Protein AF-A0A933LAW0-F1 (afdb_monomer_lite)

pLDDT: mean 73.45, std 9.86, range [34.38, 87.5]

Structure (mmCIF, N/CA/C/O backbone):
data_AF-A0A933LAW0-F1
#
_entry.id   AF-A0A933LAW0-F1
#
loop_
_atom_site.group_PDB
_atom_site.id
_atom_site.type_symbol
_atom_site.label_atom_id
_atom_site.label_alt_id
_atom_site.label_comp_id
_atom_site.label_asym_id
_atom_site.label_entity_id
_atom_site.label_seq_id
_atom_site.pdbx_PDB_ins_code
_atom_site.Cartn_x
_atom_site.Cartn_y
_atom_site.Cartn_z
_atom_site.occupancy
_atom_site.B_iso_or_equiv
_atom_site.auth_seq_id
_atom_site.auth_comp_id
_atom_site.auth_asym_id
_atom_site.auth_atom_id
_atom_site.pdbx_PDB_model_num
ATOM 1 N N . MET A 1 1 ? -28.105 14.922 -1.866 1.00 34.38 1 MET A N 1
ATOM 2 C CA . MET A 1 1 ? -27.383 13.653 -2.085 1.00 34.38 1 MET A CA 1
ATOM 3 C C . MET A 1 1 ? -25.919 13.995 -2.302 1.00 34.38 1 MET A C 1
ATOM 5 O O . MET A 1 1 ? -25.576 14.493 -3.364 1.00 34.38 1 MET A O 1
ATOM 9 N N . SER A 1 2 ? -25.083 13.862 -1.272 1.00 40.78 2 SER A N 1
ATOM 10 C CA . SER A 1 2 ? -23.632 14.013 -1.415 1.00 40.78 2 SER A CA 1
ATOM 11 C C . SER A 1 2 ? -23.125 12.835 -2.239 1.00 40.78 2 SER A C 1
ATOM 13 O O . SER A 1 2 ? -23.211 11.698 -1.789 1.00 40.78 2 SER A O 1
ATOM 15 N N . LEU A 1 3 ? -22.648 13.092 -3.454 1.00 54.50 3 LEU A N 1
ATOM 16 C CA . LEU A 1 3 ? -22.261 12.053 -4.417 1.00 54.50 3 LEU A CA 1
ATOM 17 C C . LEU A 1 3 ? -21.058 11.202 -3.956 1.00 54.50 3 LEU A C 1
ATOM 19 O O . LEU A 1 3 ? -20.760 10.191 -4.579 1.00 54.50 3 LEU A O 1
ATOM 23 N N . ILE A 1 4 ? -20.378 11.596 -2.872 1.00 63.25 4 ILE A N 1
ATOM 24 C CA . ILE A 1 4 ? -19.185 10.956 -2.305 1.00 63.25 4 ILE A CA 1
ATOM 25 C C . ILE A 1 4 ? -19.208 11.210 -0.781 1.00 63.25 4 ILE A C 1
ATOM 27 O O . ILE A 1 4 ? -18.592 12.155 -0.300 1.00 63.25 4 ILE A O 1
ATOM 31 N N . SER A 1 5 ? -19.975 10.440 -0.001 1.00 66.62 5 SER A N 1
ATOM 32 C CA . SER A 1 5 ? -19.897 10.463 1.474 1.00 66.62 5 SER A CA 1
ATOM 33 C C . SER A 1 5 ? -19.033 9.301 1.949 1.00 66.62 5 SER A C 1
ATOM 35 O O . SER A 1 5 ? -19.549 8.257 2.341 1.00 66.62 5 SER A O 1
ATOM 37 N N . TRP A 1 6 ? -17.719 9.458 1.834 1.00 72.81 6 TRP A N 1
ATOM 38 C CA . TRP A 1 6 ? -16.779 8.466 2.343 1.00 72.81 6 TRP A CA 1
ATOM 39 C C . TRP A 1 6 ? -16.727 8.574 3.861 1.00 72.81 6 TRP A C 1
ATOM 41 O O . TRP A 1 6 ? -16.523 9.669 4.393 1.00 72.81 6 TRP A O 1
ATOM 51 N N . SER A 1 7 ? -16.925 7.456 4.558 1.00 80.50 7 SER A N 1
ATOM 52 C CA . SER A 1 7 ? -16.642 7.411 5.988 1.00 80.50 7 SER A CA 1
ATOM 53 C C . SER A 1 7 ? -15.125 7.430 6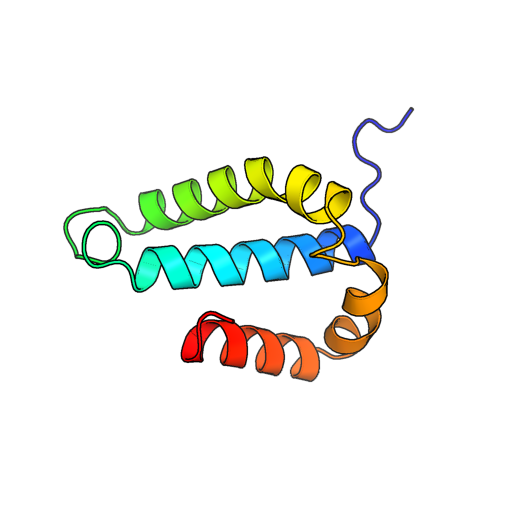.214 1.00 80.50 7 SER A C 1
ATOM 55 O O . SER A 1 7 ? -14.335 7.092 5.327 1.00 80.50 7 SER A O 1
ATOM 57 N N . GLN A 1 8 ? -14.696 7.833 7.412 1.00 77.88 8 GLN A N 1
ATOM 58 C CA . GLN A 1 8 ? -13.281 7.779 7.793 1.00 77.88 8 GLN A CA 1
ATOM 59 C C . GLN A 1 8 ? -12.726 6.350 7.675 1.00 77.88 8 GLN A C 1
ATOM 61 O O . GLN A 1 8 ? -11.578 6.157 7.280 1.00 77.88 8 GLN A O 1
ATOM 66 N N . GLU A 1 9 ? -13.565 5.360 7.972 1.00 79.56 9 GLU A N 1
ATOM 67 C CA . GLU A 1 9 ? -13.250 3.938 7.871 1.00 79.56 9 GLU A CA 1
ATOM 68 C C . GLU A 1 9 ? -13.004 3.532 6.417 1.00 79.56 9 GLU A C 1
ATOM 70 O O . GLU A 1 9 ? -11.975 2.929 6.115 1.00 79.56 9 GLU A O 1
ATOM 75 N N . ASP A 1 10 ? -13.885 3.936 5.496 1.00 79.44 10 ASP A N 1
ATOM 76 C CA . ASP A 1 10 ? -13.748 3.638 4.064 1.00 79.44 10 ASP A CA 1
ATOM 77 C C . ASP A 1 10 ? -12.470 4.246 3.481 1.00 79.44 10 ASP A C 1
ATOM 79 O O . ASP A 1 10 ? -11.778 3.616 2.682 1.00 79.44 10 ASP A O 1
ATOM 83 N N . LEU A 1 11 ? -12.128 5.463 3.909 1.00 82.25 11 LEU A N 1
ATOM 84 C CA . LEU A 1 11 ? -10.941 6.169 3.440 1.00 82.25 11 LEU A CA 1
ATOM 85 C C . LEU A 1 11 ? -9.653 5.494 3.925 1.00 82.25 11 LEU A C 1
ATOM 87 O O . LEU A 1 11 ? -8.753 5.257 3.121 1.00 82.25 11 LEU A O 1
ATOM 91 N N 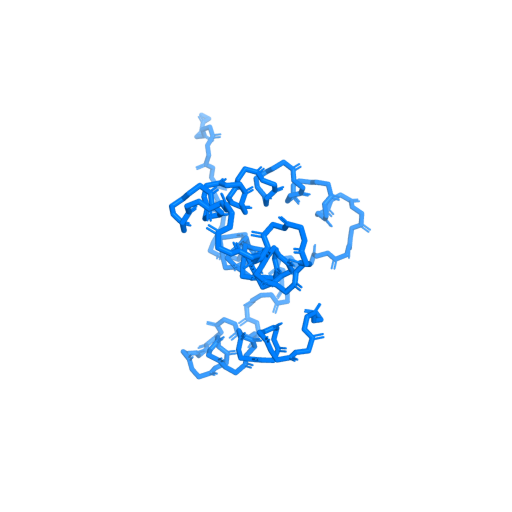. LEU A 1 12 ? -9.577 5.126 5.207 1.00 80.25 12 LEU A N 1
ATOM 92 C CA . LEU A 1 12 ? -8.441 4.371 5.747 1.00 80.25 12 LEU A CA 1
ATOM 93 C C . LEU A 1 12 ? -8.285 3.031 5.029 1.00 80.25 12 LEU A C 1
ATOM 95 O O . LEU A 1 12 ? -7.201 2.693 4.559 1.00 80.25 12 LEU A O 1
ATOM 99 N N . THR A 1 13 ? -9.391 2.316 4.865 1.00 80.19 13 THR A N 1
ATOM 100 C CA . THR A 1 13 ? -9.429 1.020 4.189 1.00 80.19 13 THR A CA 1
ATOM 101 C C . THR A 1 13 ? -8.950 1.110 2.742 1.00 80.19 13 THR A C 1
ATOM 103 O O . THR A 1 13 ? -8.175 0.273 2.282 1.00 80.19 13 THR A O 1
ATOM 106 N N . PHE A 1 14 ? -9.366 2.148 2.018 1.00 84.00 14 PHE A N 1
ATOM 107 C CA . PHE A 1 14 ? -8.899 2.400 0.661 1.00 84.00 14 PHE A CA 1
ATOM 108 C C . PHE A 1 14 ? -7.395 2.658 0.600 1.00 84.00 14 PHE A C 1
ATOM 110 O O . PHE A 1 14 ? -6.734 2.160 -0.311 1.00 84.00 14 PHE A O 1
ATOM 117 N N . PHE A 1 15 ? -6.834 3.379 1.574 1.00 81.19 15 PHE A N 1
ATOM 118 C CA . PHE A 1 15 ? -5.390 3.593 1.644 1.00 81.19 15 PHE A CA 1
ATOM 119 C C . PHE A 1 15 ? -4.606 2.298 1.881 1.00 81.19 15 PHE A C 1
ATOM 121 O O . PHE A 1 15 ? -3.583 2.116 1.226 1.00 81.19 15 PHE A O 1
ATOM 128 N N . ALA A 1 16 ? -5.084 1.375 2.720 1.00 79.56 16 ALA A N 1
ATOM 129 C CA . ALA A 1 16 ? -4.454 0.051 2.841 1.00 79.56 16 ALA A CA 1
ATOM 130 C C . ALA A 1 16 ? -4.502 -0.722 1.517 1.00 79.56 16 ALA A C 1
ATOM 132 O O . ALA A 1 16 ? -3.487 -1.210 1.027 1.00 79.56 16 ALA A O 1
ATOM 133 N N . VAL A 1 17 ? -5.660 -0.739 0.849 1.00 81.44 17 VAL A N 1
ATOM 134 C CA . VAL A 1 17 ? -5.789 -1.376 -0.471 1.00 81.44 17 VAL A CA 1
ATOM 135 C C . VAL A 1 17 ? -4.832 -0.742 -1.494 1.00 81.44 17 VAL A C 1
ATOM 137 O O . VAL A 1 17 ? -4.214 -1.447 -2.292 1.00 81.44 17 VAL A O 1
ATOM 140 N N . LEU A 1 18 ? -4.666 0.582 -1.471 1.00 84.88 18 LEU A N 1
ATOM 141 C CA . LEU A 1 18 ? -3.708 1.300 -2.314 1.00 84.88 18 LEU A CA 1
ATOM 142 C C . LEU A 1 18 ? -2.259 0.887 -2.041 1.00 84.88 18 LEU A C 1
ATOM 144 O O . LEU A 1 18 ? -1.511 0.634 -2.987 1.00 84.88 18 LEU A O 1
ATOM 148 N N . VAL A 1 19 ? -1.865 0.804 -0.771 1.00 82.44 19 VAL A N 1
ATOM 149 C CA . VAL A 1 19 ? -0.522 0.376 -0.368 1.00 82.44 19 VAL A CA 1
ATOM 150 C C . VAL A 1 19 ? -0.261 -1.054 -0.830 1.00 82.44 19 VAL A C 1
ATOM 152 O O . VAL A 1 19 ? 0.733 -1.283 -1.521 1.00 82.44 19 VAL A O 1
ATOM 155 N N . ARG A 1 20 ? -1.181 -1.988 -0.566 1.00 77.56 20 ARG A N 1
ATOM 156 C CA . ARG A 1 20 ? -1.061 -3.385 -1.003 1.00 77.56 20 ARG A CA 1
ATOM 157 C C . ARG A 1 20 ? -0.829 -3.501 -2.512 1.00 77.56 20 ARG A C 1
ATOM 159 O O . ARG A 1 20 ? 0.110 -4.167 -2.949 1.00 77.56 20 ARG A O 1
ATOM 166 N N . PHE A 1 21 ? -1.640 -2.830 -3.332 1.00 79.56 21 PHE A N 1
ATOM 167 C CA . PHE A 1 21 ? -1.470 -2.888 -4.789 1.00 79.56 21 PHE A CA 1
ATOM 168 C C . PHE A 1 21 ? -0.210 -2.164 -5.276 1.00 79.56 21 PHE A C 1
ATOM 170 O O . PHE A 1 21 ? 0.423 -2.628 -6.225 1.00 79.56 21 PHE A O 1
ATOM 177 N N . SER A 1 22 ? 0.203 -1.081 -4.614 1.00 80.12 22 SER A N 1
ATOM 178 C CA . SER A 1 22 ? 1.465 -0.391 -4.908 1.00 80.12 22 SER A CA 1
ATOM 179 C C . SER A 1 22 ? 2.676 -1.306 -4.693 1.00 80.12 22 SER A C 1
ATOM 181 O O . SER A 1 22 ? 3.554 -1.393 -5.554 1.00 80.12 22 SER A O 1
ATOM 183 N N . VAL A 1 23 ? 2.691 -2.059 -3.590 1.00 78.94 23 VAL A N 1
ATOM 184 C CA . VAL A 1 23 ? 3.750 -3.032 -3.283 1.00 78.94 23 VAL A CA 1
ATOM 185 C C . VAL A 1 23 ? 3.765 -4.153 -4.318 1.00 78.94 23 VAL A C 1
ATOM 187 O O . VAL A 1 23 ? 4.820 -4.455 -4.873 1.00 78.94 23 VAL A O 1
ATOM 190 N N . LEU A 1 24 ? 2.603 -4.720 -4.657 1.00 76.62 24 LEU A N 1
ATOM 191 C CA . LEU A 1 24 ? 2.505 -5.765 -5.682 1.00 76.62 24 LEU A CA 1
ATOM 192 C C . LEU A 1 24 ? 3.046 -5.296 -7.039 1.00 76.62 24 LEU A C 1
ATOM 194 O O . LEU A 1 24 ? 3.811 -6.013 -7.683 1.00 76.62 24 LEU A O 1
ATOM 198 N N . ILE A 1 25 ? 2.704 -4.076 -7.456 1.00 79.19 25 ILE A N 1
ATOM 199 C CA . ILE A 1 25 ? 3.204 -3.479 -8.702 1.00 79.19 25 ILE A CA 1
ATOM 200 C C . ILE A 1 25 ? 4.716 -3.241 -8.637 1.00 79.19 25 ILE A C 1
ATOM 202 O O . ILE A 1 25 ? 5.406 -3.417 -9.641 1.00 79.19 25 ILE A O 1
ATOM 206 N N . SER A 1 26 ? 5.237 -2.871 -7.466 1.00 75.44 26 SER A N 1
ATOM 207 C CA . SER A 1 26 ? 6.669 -2.665 -7.245 1.00 75.44 26 SER A CA 1
ATOM 208 C C . SER A 1 26 ? 7.473 -3.969 -7.272 1.00 75.44 26 SER A C 1
ATOM 210 O O . SER A 1 26 ? 8.621 -3.952 -7.705 1.00 75.44 26 SER A O 1
ATOM 212 N N . VAL A 1 27 ? 6.899 -5.087 -6.815 1.00 73.88 27 VAL A N 1
ATOM 213 C CA . VAL A 1 27 ? 7.567 -6.403 -6.763 1.00 73.88 27 VAL A CA 1
ATOM 214 C C . VAL A 1 27 ? 7.433 -7.179 -8.081 1.00 73.88 27 VAL A C 1
ATOM 216 O O . VAL A 1 27 ? 8.268 -8.031 -8.381 1.00 73.88 27 VAL A O 1
ATOM 219 N N . MET A 1 28 ? 6.410 -6.903 -8.900 1.00 73.88 28 MET A N 1
ATOM 220 C CA . MET A 1 28 ? 6.227 -7.606 -10.175 1.00 73.88 28 MET A CA 1
ATOM 221 C C . MET A 1 28 ? 7.422 -7.395 -11.120 1.00 73.88 28 MET A C 1
ATOM 223 O O . MET A 1 28 ? 7.765 -6.256 -11.405 1.00 73.88 28 MET A O 1
ATOM 227 N N . PRO A 1 29 ? 7.998 -8.445 -11.730 1.00 63.03 29 PRO A N 1
ATOM 228 C CA . PRO A 1 29 ? 9.185 -8.306 -12.581 1.00 63.03 29 PRO A CA 1
ATOM 229 C C . PRO A 1 29 ? 8.935 -7.514 -13.876 1.00 63.03 29 PRO A C 1
ATOM 231 O O . PRO A 1 29 ? 9.860 -6.943 -14.430 1.00 63.03 29 PRO A O 1
ATOM 234 N N . ILE A 1 30 ? 7.691 -7.448 -14.364 1.00 66.69 30 ILE A N 1
ATOM 235 C CA . ILE A 1 30 ? 7.347 -6.762 -15.626 1.00 66.69 30 ILE A CA 1
ATOM 236 C C . ILE A 1 30 ? 7.082 -5.263 -15.408 1.00 66.69 30 ILE A C 1
ATOM 238 O O . ILE A 1 30 ? 7.421 -4.439 -16.252 1.00 66.69 30 ILE A O 1
ATOM 242 N N . VAL A 1 31 ? 6.462 -4.903 -14.278 1.00 65.06 31 VAL A N 1
ATOM 243 C CA . VAL A 1 31 ? 6.034 -3.521 -13.976 1.00 65.06 31 VAL A CA 1
ATOM 244 C C . VAL A 1 31 ? 6.936 -2.862 -12.924 1.00 65.06 31 VAL A C 1
ATOM 246 O O . VAL A 1 31 ? 7.106 -1.644 -12.913 1.00 65.06 31 VAL A O 1
ATOM 249 N N . GLY A 1 32 ? 7.567 -3.658 -12.067 1.00 58.66 32 GLY A N 1
ATOM 250 C CA . GLY A 1 32 ? 8.502 -3.257 -11.016 1.00 58.66 32 GLY A CA 1
ATOM 251 C C . GLY A 1 32 ? 9.884 -2.859 -11.532 1.00 58.66 32 GLY A C 1
ATOM 252 O O . GLY A 1 32 ? 10.553 -2.061 -10.880 1.00 58.66 32 GLY A O 1
ATOM 253 N N . ASP A 1 33 ? 10.260 -3.271 -12.743 1.00 65.44 33 ASP A N 1
ATOM 254 C CA . ASP A 1 33 ? 11.552 -2.934 -13.354 1.00 65.44 33 ASP A CA 1
ATOM 255 C C . ASP A 1 33 ? 11.650 -1.460 -13.812 1.00 65.44 33 ASP A C 1
ATOM 257 O O . ASP A 1 33 ? 10.646 -0.740 -13.877 1.00 65.44 33 ASP A O 1
ATOM 261 N N . TYR A 1 34 ? 12.846 -0.979 -14.171 1.00 67.81 34 TYR A N 1
ATOM 262 C CA . TYR A 1 34 ? 13.069 0.412 -14.627 1.00 67.81 34 TYR A CA 1
ATOM 263 C C . TYR A 1 34 ? 12.405 0.752 -15.973 1.00 67.81 34 TYR A C 1
ATOM 265 O O . TYR A 1 34 ? 12.453 1.897 -16.422 1.00 67.81 34 TYR A O 1
ATOM 273 N N . PHE A 1 35 ? 11.770 -0.231 -16.615 1.00 74.94 35 PHE A N 1
ATOM 274 C CA . PHE A 1 35 ? 11.095 -0.071 -17.898 1.00 74.94 35 PHE A CA 1
ATOM 275 C C . PHE A 1 35 ? 9.895 0.891 -17.831 1.00 74.94 35 PHE A C 1
ATOM 277 O O . PHE A 1 35 ? 9.616 1.598 -18.797 1.00 74.94 35 PHE A O 1
ATOM 284 N N . VAL A 1 36 ? 9.197 0.957 -16.688 1.00 79.19 36 VAL A N 1
ATOM 285 C CA . VAL A 1 36 ? 8.045 1.853 -16.489 1.00 79.19 36 VAL A CA 1
ATOM 286 C C . VAL A 1 36 ? 8.430 3.019 -15.565 1.00 79.19 36 VAL A C 1
ATOM 288 O O . VAL A 1 36 ? 8.897 2.780 -14.450 1.00 79.19 36 VAL A O 1
ATOM 291 N N . PRO A 1 37 ? 8.202 4.287 -15.961 1.00 83.31 37 PRO A N 1
ATOM 292 C CA . PRO A 1 37 ? 8.429 5.449 -15.105 1.00 83.31 37 PRO A CA 1
ATOM 293 C C . PRO A 1 37 ? 7.675 5.372 -13.775 1.00 83.31 37 PRO A C 1
ATOM 295 O O . PRO A 1 37 ? 6.501 5.005 -13.729 1.00 83.31 37 PRO A O 1
ATOM 298 N N . GLN A 1 38 ? 8.326 5.796 -12.691 1.00 80.56 38 GLN A N 1
ATOM 299 C CA . GLN A 1 38 ? 7.793 5.683 -11.329 1.00 80.56 38 GLN A CA 1
ATOM 300 C C . GLN A 1 38 ? 6.414 6.342 -11.153 1.00 80.56 38 GLN A C 1
ATOM 302 O O . GLN A 1 38 ? 5.539 5.753 -10.523 1.00 80.56 38 GLN A O 1
ATOM 307 N N . LEU A 1 39 ? 6.178 7.512 -11.763 1.00 84.12 39 LEU A N 1
ATOM 308 C CA . LEU A 1 39 ? 4.862 8.166 -11.725 1.00 84.12 39 LEU A CA 1
ATOM 309 C C . LEU A 1 39 ? 3.757 7.279 -12.315 1.00 84.12 39 LEU A C 1
ATOM 311 O O . LEU A 1 39 ? 2.671 7.192 -11.751 1.00 84.12 39 LEU A O 1
ATOM 315 N N . ILE A 1 40 ? 4.033 6.602 -13.431 1.00 84.31 40 ILE A N 1
ATOM 316 C CA . ILE A 1 40 ? 3.048 5.762 -14.121 1.00 84.31 40 ILE A CA 1
ATOM 317 C C . ILE A 1 40 ? 2.674 4.559 -13.250 1.00 84.31 40 ILE A C 1
ATOM 319 O O . ILE A 1 40 ? 1.502 4.200 -13.193 1.00 84.31 40 ILE A O 1
ATOM 323 N N . LYS A 1 41 ? 3.631 3.990 -12.505 1.00 80.44 41 LYS A N 1
ATOM 324 C CA . LYS A 1 41 ? 3.360 2.893 -11.559 1.00 80.44 41 LYS A CA 1
ATOM 325 C C . LYS A 1 41 ? 2.398 3.317 -10.451 1.00 80.44 41 LYS A C 1
ATOM 327 O O . LYS A 1 41 ? 1.477 2.575 -10.128 1.00 80.44 41 LYS A O 1
ATOM 332 N N . ILE A 1 42 ? 2.581 4.523 -9.912 1.00 83.00 42 ILE A N 1
ATOM 333 C CA . ILE A 1 42 ? 1.720 5.074 -8.856 1.00 83.00 42 ILE A CA 1
ATOM 334 C C . ILE A 1 42 ? 0.303 5.312 -9.390 1.00 83.00 42 ILE A C 1
ATOM 336 O O . ILE A 1 42 ? -0.670 4.927 -8.745 1.00 83.00 42 ILE A O 1
ATOM 340 N N . PHE A 1 43 ? 0.169 5.896 -10.585 1.00 86.12 43 PHE A N 1
ATOM 341 C CA . PHE A 1 43 ? -1.143 6.092 -11.208 1.00 86.12 43 PHE A CA 1
ATOM 342 C C . PHE A 1 43 ? -1.831 4.768 -11.544 1.00 86.12 43 PHE A C 1
ATOM 344 O O . PHE A 1 43 ? -3.034 4.639 -11.333 1.00 86.12 43 PHE A O 1
ATOM 351 N N . LEU A 1 44 ? -1.081 3.773 -12.017 1.00 84.50 44 LEU A N 1
ATOM 352 C CA . LEU A 1 44 ? -1.610 2.438 -12.273 1.00 84.50 44 LEU A CA 1
ATOM 353 C C . LEU A 1 44 ? -2.119 1.787 -10.980 1.00 84.50 44 LEU A C 1
ATOM 355 O O . LEU A 1 44 ? -3.234 1.270 -10.969 1.00 84.50 44 LEU A O 1
ATOM 359 N N . ALA A 1 45 ? -1.348 1.870 -9.891 1.00 84.50 45 ALA A N 1
ATOM 360 C CA . ALA A 1 45 ? -1.765 1.395 -8.573 1.00 84.50 45 ALA A CA 1
ATOM 361 C C . ALA A 1 45 ? -3.063 2.074 -8.126 1.00 84.50 45 ALA A C 1
ATOM 363 O O . ALA A 1 45 ? -4.007 1.397 -7.733 1.00 84.50 45 ALA A O 1
ATOM 364 N N . LEU A 1 46 ? -3.150 3.398 -8.272 1.00 86.12 46 LEU A N 1
ATOM 365 C CA . LEU A 1 46 ? -4.339 4.164 -7.911 1.00 86.12 46 LEU A CA 1
ATOM 366 C C . LEU A 1 46 ? -5.575 3.745 -8.716 1.00 86.12 46 LEU A C 1
ATOM 368 O O . LEU A 1 46 ? -6.637 3.532 -8.136 1.00 86.12 46 LEU A O 1
ATOM 372 N N . VAL A 1 47 ? -5.444 3.602 -10.037 1.00 87.50 47 VAL A N 1
ATOM 373 C CA . VAL A 1 47 ? -6.551 3.198 -10.919 1.00 87.50 47 VAL A CA 1
ATOM 374 C C . VAL A 1 47 ? -7.023 1.783 -10.591 1.00 87.50 47 VAL A C 1
ATOM 376 O O . VAL A 1 47 ? -8.226 1.544 -10.493 1.00 87.50 47 VAL A O 1
ATOM 379 N N . ILE A 1 48 ? -6.088 0.855 -10.378 1.00 85.31 48 ILE A N 1
ATOM 380 C CA . ILE A 1 48 ? -6.397 -0.527 -10.000 1.00 85.31 48 ILE A CA 1
ATOM 381 C C . ILE A 1 48 ? -7.112 -0.557 -8.649 1.00 85.31 48 ILE A C 1
ATOM 383 O O . ILE A 1 48 ? -8.163 -1.186 -8.534 1.00 85.31 48 ILE A O 1
ATOM 387 N N . SER A 1 49 ? -6.610 0.171 -7.652 1.00 84.88 49 SER A N 1
ATOM 388 C CA . SER A 1 49 ? -7.239 0.253 -6.335 1.00 84.88 49 SER A CA 1
ATOM 389 C C . SER A 1 49 ? -8.627 0.884 -6.397 1.00 84.88 49 SER A C 1
ATOM 391 O O . SER A 1 49 ? -9.541 0.362 -5.773 1.00 84.88 49 SER A O 1
ATOM 393 N N . MET A 1 50 ? -8.839 1.939 -7.190 1.00 83.94 50 MET A N 1
ATOM 394 C CA . MET A 1 50 ? -10.171 2.534 -7.381 1.00 83.94 50 MET A CA 1
ATOM 395 C C . MET A 1 50 ? -11.159 1.575 -8.052 1.00 83.94 50 MET A C 1
ATOM 397 O O . MET A 1 50 ? -12.322 1.528 -7.657 1.00 83.94 50 MET A O 1
ATOM 401 N N . ALA A 1 51 ? -10.711 0.802 -9.042 1.00 85.31 51 ALA A N 1
ATOM 402 C CA . ALA A 1 51 ? -11.559 -0.169 -9.728 1.00 85.31 51 ALA A CA 1
ATOM 403 C C . ALA A 1 51 ? -11.893 -1.381 -8.841 1.00 85.31 51 ALA A C 1
ATOM 405 O O . ALA A 1 51 ? -13.012 -1.893 -8.872 1.00 85.31 51 ALA A O 1
ATOM 406 N N . LEU A 1 52 ? -10.928 -1.841 -8.045 1.00 81.44 52 LEU A N 1
ATOM 407 C CA . LEU A 1 52 ? -11.059 -3.046 -7.233 1.00 81.44 52 LEU A CA 1
ATOM 408 C C . LEU A 1 52 ? -11.733 -2.789 -5.883 1.00 81.44 52 LEU A C 1
ATOM 410 O O . LEU A 1 52 ? -12.478 -3.647 -5.420 1.00 81.44 52 LEU A O 1
ATOM 414 N N . PHE A 1 53 ? -11.549 -1.621 -5.271 1.00 80.81 53 PHE A N 1
ATOM 415 C CA . PHE A 1 53 ? -12.116 -1.285 -3.961 1.00 80.81 53 PHE A CA 1
ATOM 416 C C . PHE A 1 53 ? -13.613 -1.629 -3.786 1.00 80.81 53 PHE A C 1
ATOM 418 O O . PHE A 1 53 ? -13.929 -2.360 -2.845 1.00 80.81 53 PHE A O 1
ATOM 425 N N . PRO A 1 54 ? -14.544 -1.227 -4.680 1.00 79.81 54 PRO A N 1
ATOM 426 C CA . PRO A 1 54 ? -15.956 -1.602 -4.534 1.00 79.81 54 PRO A CA 1
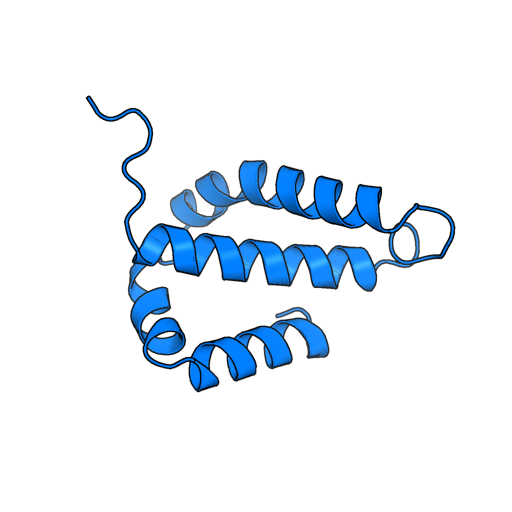ATOM 427 C C . PRO A 1 54 ? -16.189 -3.118 -4.649 1.00 79.81 54 PRO A C 1
ATOM 429 O O . PRO A 1 54 ? -17.064 -3.665 -3.977 1.00 79.81 54 PRO A O 1
ATOM 432 N N . SER A 1 55 ? -15.381 -3.814 -5.455 1.00 79.31 55 SER A N 1
ATOM 433 C CA . SER A 1 55 ? -15.438 -5.273 -5.590 1.00 79.31 55 SER A CA 1
ATOM 434 C C . SER A 1 55 ? -14.966 -5.978 -4.312 1.00 79.31 55 SER A C 1
ATOM 436 O O . SER A 1 55 ? -15.639 -6.891 -3.827 1.00 79.31 55 SER A O 1
ATOM 438 N N . LEU A 1 56 ? -13.873 -5.510 -3.696 1.00 76.62 56 LEU A N 1
ATOM 439 C CA . LEU A 1 56 ? -13.349 -6.069 -2.441 1.00 76.62 56 LEU A CA 1
ATOM 440 C C . LEU A 1 56 ? -14.294 -5.863 -1.248 1.00 76.62 56 LEU A C 1
ATOM 442 O O . LEU A 1 56 ? -14.376 -6.735 -0.382 1.00 76.62 56 LEU A O 1
ATOM 446 N N . ILE A 1 57 ? -15.044 -4.758 -1.225 1.00 79.06 57 ILE A N 1
ATOM 447 C CA . ILE A 1 57 ? -16.096 -4.538 -0.223 1.00 79.06 57 ILE A CA 1
ATOM 448 C C . ILE A 1 57 ? -17.265 -5.500 -0.464 1.00 79.06 57 ILE A C 1
ATOM 450 O O . ILE A 1 57 ? -17.731 -6.149 0.469 1.00 79.06 57 ILE A O 1
ATOM 454 N N . SER A 1 58 ? -17.714 -5.647 -1.718 1.00 75.12 58 SER A N 1
ATOM 455 C CA . SER A 1 58 ? -18.857 -6.512 -2.057 1.00 75.12 58 SER A CA 1
ATOM 456 C C . SER A 1 58 ? -18.620 -7.999 -1.768 1.00 75.12 58 SER A C 1
ATOM 458 O O . SER A 1 58 ? -19.553 -8.735 -1.458 1.00 75.12 58 SER A O 1
ATOM 460 N N . THR A 1 59 ? -17.363 -8.436 -1.842 1.00 79.06 59 THR A N 1
ATOM 461 C CA . THR A 1 59 ? -16.935 -9.818 -1.587 1.00 79.06 59 THR A CA 1
ATOM 462 C C . THR A 1 59 ? -16.603 -10.074 -0.116 1.00 79.06 59 THR A C 1
ATOM 464 O O . THR A 1 59 ? -16.414 -11.222 0.278 1.00 79.06 59 THR A O 1
ATOM 467 N N . GLY A 1 60 ? -16.551 -9.025 0.712 1.00 72.31 60 GLY A N 1
ATOM 468 C CA . GLY A 1 60 ? -16.271 -9.125 2.144 1.00 72.31 60 GLY A CA 1
ATOM 469 C C . GLY A 1 60 ? -14.814 -9.438 2.493 1.00 72.31 60 GLY A C 1
ATOM 470 O O . GLY A 1 60 ? -14.521 -9.651 3.668 1.00 72.31 60 GLY A O 1
ATOM 471 N N . TYR A 1 61 ? -13.901 -9.439 1.513 1.00 69.25 61 TYR A N 1
ATOM 472 C CA . TYR A 1 61 ? -12.456 -9.575 1.752 1.00 69.25 61 TYR A CA 1
ATOM 473 C C . TYR A 1 61 ? -11.868 -8.364 2.473 1.00 69.25 61 TYR A C 1
ATOM 475 O O . TYR A 1 61 ? -10.810 -8.462 3.090 1.00 69.25 61 TYR A O 1
ATOM 483 N N . VAL A 1 62 ? -12.544 -7.220 2.380 1.00 69.06 62 VAL A N 1
ATOM 484 C CA . VAL A 1 62 ? -12.149 -5.975 3.020 1.00 69.06 62 VAL A CA 1
ATOM 485 C C . VAL A 1 62 ? -13.335 -5.445 3.814 1.00 69.06 62 VAL A C 1
ATOM 487 O O . VAL A 1 62 ? -14.399 -5.168 3.259 1.00 69.06 62 VAL A O 1
ATOM 490 N N . ARG A 1 63 ? -13.149 -5.328 5.130 1.00 74.31 63 ARG A N 1
ATOM 491 C CA . ARG A 1 63 ? -14.165 -4.864 6.076 1.00 74.31 63 ARG A CA 1
ATOM 492 C C . ARG A 1 63 ? -13.775 -3.489 6.616 1.00 74.31 63 ARG A C 1
ATOM 494 O O . ARG A 1 63 ? -12.841 -3.419 7.412 1.00 74.31 63 ARG A O 1
ATOM 501 N N . PRO A 1 64 ? -14.497 -2.415 6.251 1.00 73.50 64 PRO A N 1
ATOM 502 C CA . PRO A 1 64 ? -14.175 -1.065 6.711 1.00 73.50 64 PRO A CA 1
ATOM 503 C C . PRO A 1 64 ? -14.113 -0.934 8.239 1.00 73.50 64 PRO A C 1
ATOM 505 O O . PRO A 1 64 ? -13.211 -0.292 8.767 1.00 73.50 64 PRO A O 1
ATOM 508 N N . GLY A 1 65 ? -14.975 -1.654 8.965 1.00 67.94 65 GLY A N 1
ATOM 509 C CA . GLY A 1 65 ? -14.987 -1.636 10.433 1.00 67.94 65 GLY A CA 1
ATOM 510 C C . GLY A 1 65 ? -13.709 -2.170 11.097 1.00 67.94 65 GLY A C 1
ATOM 511 O O . GLY A 1 65 ? -13.407 -1.804 12.230 1.00 67.94 65 GLY A O 1
ATOM 512 N N . GLU A 1 66 ? -12.916 -2.996 10.407 1.00 66.50 66 GLU A N 1
ATOM 513 C CA . GLU A 1 66 ? -11.620 -3.469 10.916 1.00 66.50 66 GLU A CA 1
ATOM 514 C C . GLU A 1 66 ? -10.517 -2.413 10.723 1.00 66.50 66 GLU A C 1
ATOM 516 O O . GLU A 1 66 ? -9.525 -2.420 11.455 1.00 66.50 66 GLU A O 1
ATOM 521 N N . ALA A 1 67 ? -10.722 -1.441 9.822 1.00 62.66 67 ALA A N 1
ATOM 522 C CA . ALA A 1 67 ? -9.810 -0.319 9.597 1.00 62.66 67 ALA A CA 1
ATOM 523 C C . ALA A 1 67 ? -9.717 0.667 10.749 1.00 62.66 67 ALA A C 1
ATOM 525 O O . ALA A 1 67 ? -8.687 1.319 10.919 1.00 62.66 67 ALA A O 1
ATOM 526 N N . LEU A 1 68 ? -10.729 0.709 11.611 1.00 63.00 68 LEU A N 1
ATOM 527 C CA . LEU A 1 68 ? -10.643 1.460 12.855 1.00 63.00 68 LEU A CA 1
ATOM 528 C C . LEU A 1 68 ? -9.614 0.886 13.826 1.00 63.00 68 LEU A C 1
ATOM 530 O O . LEU A 1 68 ? -9.012 1.652 14.569 1.00 63.00 68 LEU A O 1
ATOM 534 N N . VAL A 1 69 ? -9.395 -0.433 13.831 1.00 66.19 69 VAL A N 1
ATOM 535 C CA . VAL A 1 69 ? -8.531 -1.092 14.823 1.00 66.19 69 VAL A CA 1
ATOM 536 C C . VAL A 1 69 ? -7.056 -0.815 14.534 1.00 66.19 69 VAL A C 1
ATOM 538 O O . VAL A 1 69 ? -6.301 -0.487 15.447 1.00 66.19 69 VAL A O 1
ATOM 541 N N . TRP A 1 70 ? -6.644 -0.884 13.266 1.00 64.12 70 TRP A N 1
ATOM 542 C CA . TRP A 1 70 ? -5.271 -0.557 12.867 1.00 64.12 70 TRP A CA 1
ATOM 543 C C . TRP A 1 70 ? -5.067 0.931 12.551 1.00 64.12 70 TRP A C 1
ATOM 545 O O . TRP A 1 70 ? -3.973 1.452 12.767 1.00 64.12 70 TRP A O 1
ATOM 555 N N . GLY A 1 71 ? -6.120 1.648 12.145 1.00 60.38 71 GLY A N 1
ATOM 556 C CA . GLY A 1 71 ? -6.121 3.100 11.947 1.00 60.38 71 GLY A CA 1
ATOM 557 C C . GLY A 1 71 ? -6.172 3.933 13.235 1.00 60.38 71 GLY A C 1
ATOM 558 O O . GLY A 1 71 ? -6.001 5.150 13.173 1.00 60.38 71 GLY A O 1
ATOM 559 N N . TYR A 1 72 ? -6.374 3.306 14.403 1.00 62.75 72 TYR A N 1
ATOM 560 C CA . TYR A 1 72 ? -6.520 4.000 15.692 1.00 62.75 72 TYR A CA 1
ATOM 561 C C . TYR A 1 72 ? -5.251 4.737 16.147 1.00 62.75 72 TYR A C 1
ATOM 563 O O . TYR A 1 72 ? -5.310 5.666 16.950 1.00 62.75 72 TYR A O 1
ATOM 571 N N . SER A 1 73 ? -4.079 4.319 15.660 1.00 64.38 73 SER A N 1
ATOM 572 C CA . SER A 1 73 ? -2.802 4.949 15.993 1.00 64.38 73 SER A CA 1
ATOM 573 C C . SER A 1 73 ? -1.907 5.048 14.764 1.00 64.38 73 SER A C 1
ATOM 575 O O . SER A 1 73 ? -1.849 4.126 13.953 1.00 64.38 73 SER A O 1
ATOM 577 N N . GLY A 1 74 ? -1.144 6.140 14.651 1.00 62.66 74 GLY A N 1
ATOM 578 C CA . GLY A 1 74 ? -0.170 6.301 13.564 1.00 62.66 74 GLY A CA 1
ATOM 579 C C . GLY A 1 74 ? 0.854 5.161 13.515 1.00 62.66 74 GLY A C 1
ATOM 580 O O . GLY A 1 74 ? 1.267 4.754 12.435 1.00 62.66 74 GLY A O 1
ATOM 581 N N . PHE A 1 75 ? 1.198 4.578 14.669 1.00 68.62 75 PHE A N 1
ATOM 582 C CA . PHE A 1 75 ? 2.058 3.395 14.743 1.00 68.62 75 PHE A CA 1
ATOM 583 C C . PHE A 1 75 ? 1.391 2.135 14.172 1.00 68.62 75 PHE A C 1
ATOM 585 O O . PHE A 1 75 ? 2.059 1.356 13.499 1.00 68.62 75 PHE A O 1
ATOM 592 N N . GLY A 1 76 ? 0.085 1.949 14.393 1.00 65.94 76 GLY A N 1
ATOM 593 C CA . GLY A 1 76 ? -0.695 0.854 13.807 1.00 65.94 76 GLY A CA 1
ATOM 594 C C . GLY A 1 76 ? -0.778 0.937 12.283 1.00 65.94 76 GLY A C 1
ATOM 595 O O . GLY A 1 76 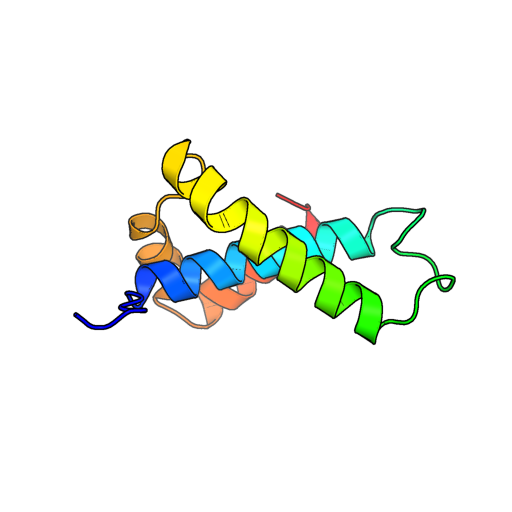? -0.639 -0.075 11.601 1.00 65.94 76 GLY A O 1
ATOM 596 N N . ILE A 1 77 ? -0.902 2.149 11.738 1.00 66.62 77 ILE A N 1
ATOM 597 C CA . ILE A 1 77 ? -0.863 2.383 10.287 1.00 66.62 77 ILE A CA 1
ATOM 598 C C . ILE A 1 77 ? 0.534 2.079 9.734 1.00 66.62 77 ILE A C 1
ATOM 600 O O . ILE A 1 77 ? 0.670 1.379 8.740 1.00 66.62 77 ILE A O 1
ATOM 604 N N . ILE A 1 78 ? 1.592 2.565 10.387 1.00 70.38 78 ILE A N 1
ATOM 605 C CA . ILE A 1 78 ? 2.967 2.330 9.926 1.00 70.38 78 ILE A CA 1
ATOM 606 C C . ILE A 1 78 ? 3.312 0.838 9.961 1.00 70.38 78 ILE A C 1
ATOM 608 O O . ILE A 1 78 ? 3.915 0.337 9.016 1.00 70.38 78 ILE A O 1
ATOM 612 N N . SER A 1 79 ? 2.938 0.121 11.023 1.00 73.81 79 SER A N 1
ATOM 613 C CA . SER A 1 79 ? 3.246 -1.305 11.154 1.00 73.81 79 SER A CA 1
ATOM 614 C C . SER A 1 79 ? 2.476 -2.160 10.148 1.00 73.81 79 SER A C 1
ATOM 616 O O . SER A 1 79 ? 3.059 -3.075 9.573 1.00 73.81 79 SER A O 1
ATOM 618 N N . THR A 1 80 ? 1.208 -1.839 9.883 1.00 71.06 80 THR A N 1
ATOM 619 C CA . THR A 1 80 ? 0.410 -2.531 8.860 1.00 71.06 80 THR A CA 1
ATOM 620 C C . THR A 1 80 ? 0.951 -2.272 7.462 1.00 71.06 80 THR A C 1
ATOM 622 O O . THR A 1 80 ? 1.259 -3.227 6.761 1.00 71.06 80 THR A O 1
ATOM 625 N N . VAL A 1 81 ? 1.209 -1.013 7.102 1.00 71.56 81 VAL A N 1
ATOM 626 C CA . VAL A 1 81 ? 1.839 -0.647 5.822 1.00 71.56 81 VAL A CA 1
ATOM 627 C C . VAL A 1 81 ? 3.209 -1.308 5.655 1.00 71.56 81 VAL A C 1
ATOM 629 O O . VAL A 1 81 ? 3.554 -1.764 4.569 1.00 71.56 81 VAL A O 1
ATOM 632 N N . PHE A 1 82 ? 3.999 -1.393 6.726 1.00 74.25 82 PHE A N 1
ATOM 633 C CA . PHE A 1 82 ? 5.292 -2.071 6.699 1.00 74.25 82 PHE A CA 1
ATOM 634 C C . PHE A 1 82 ? 5.144 -3.577 6.456 1.00 74.25 82 PHE A C 1
ATOM 636 O O . PHE A 1 82 ? 5.875 -4.130 5.640 1.00 74.25 82 PHE A O 1
ATOM 643 N N . LEU A 1 83 ? 4.190 -4.242 7.115 1.00 73.44 83 LEU A N 1
ATOM 644 C CA . LEU A 1 83 ? 3.900 -5.661 6.882 1.00 73.44 83 LEU A CA 1
ATOM 645 C C . LEU A 1 83 ? 3.382 -5.913 5.462 1.00 73.44 83 LEU A C 1
ATOM 647 O O . LEU A 1 83 ? 3.828 -6.863 4.819 1.00 73.44 83 LEU A O 1
ATOM 651 N N . GLU A 1 84 ? 2.510 -5.044 4.951 1.00 69.69 84 GLU A N 1
ATOM 652 C CA . GLU A 1 84 ? 2.039 -5.092 3.564 1.00 69.69 84 GLU A CA 1
ATOM 653 C C . GLU A 1 84 ? 3.204 -4.917 2.582 1.00 69.69 84 GLU A C 1
ATOM 655 O O . GLU A 1 84 ? 3.306 -5.662 1.611 1.00 69.69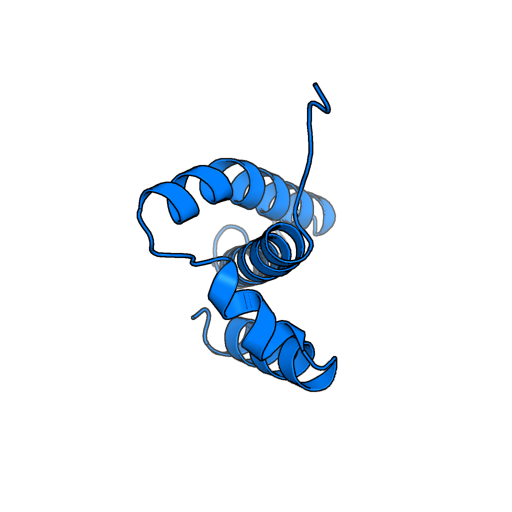 84 GLU A O 1
ATOM 660 N N . ALA A 1 85 ? 4.136 -4.000 2.860 1.00 67.81 85 ALA A N 1
ATOM 661 C CA . ALA A 1 85 ? 5.319 -3.771 2.032 1.00 67.81 85 ALA A CA 1
ATOM 662 C C . ALA A 1 85 ? 6.315 -4.936 2.033 1.00 67.81 85 ALA A C 1
ATOM 664 O O . ALA A 1 85 ? 6.963 -5.189 1.018 1.00 67.81 85 ALA A O 1
ATOM 665 N N . LEU A 1 86 ? 6.449 -5.637 3.159 1.00 69.62 86 LEU A N 1
ATOM 666 C CA . LEU A 1 86 ? 7.448 -6.690 3.335 1.00 69.62 86 LEU A CA 1
ATOM 667 C C . LEU A 1 86 ? 6.937 -8.062 2.876 1.00 69.62 86 LEU A C 1
ATOM 669 O O . LEU A 1 86 ? 7.706 -8.846 2.322 1.00 69.62 86 LEU A O 1
ATOM 673 N N . PHE A 1 87 ? 5.648 -8.345 3.082 1.00 68.44 87 PHE A N 1
ATOM 674 C CA . PHE A 1 87 ? 5.053 -9.661 2.828 1.00 68.44 87 PHE A CA 1
ATOM 675 C C . PHE A 1 87 ? 4.004 -9.676 1.708 1.00 68.44 87 PHE A C 1
ATOM 677 O O . PHE A 1 87 ? 3.580 -10.759 1.310 1.00 68.44 87 PHE A O 1
ATOM 684 N N . GLY A 1 88 ? 3.589 -8.514 1.185 1.00 59.53 88 GLY A N 1
ATOM 685 C CA . GLY A 1 88 ? 2.572 -8.414 0.130 1.00 59.53 88 GLY A CA 1
ATOM 686 C C . GLY A 1 88 ? 1.184 -8.912 0.547 1.00 59.53 88 GLY A C 1
ATOM 687 O O . GLY A 1 88 ? 0.388 -9.260 -0.327 1.00 59.53 88 GLY A O 1
ATOM 688 N N . PHE A 1 89 ? 0.926 -9.004 1.857 1.00 50.22 89 PHE A N 1
ATOM 689 C CA . PHE A 1 89 ? -0.257 -9.645 2.435 1.00 50.22 89 PHE A CA 1
ATOM 690 C C . PHE A 1 89 ? -1.455 -8.724 2.622 1.00 50.22 89 PHE A C 1
ATOM 692 O O . PHE A 1 89 ? -1.317 -7.486 2.706 1.00 50.22 89 PHE A O 1
#

Foldseek 3Di:
DPPDPQDPLLVLLLVLQLLLLLLVLCPDPVRVDPPDDPVVSSVVSNVCSVVCSVVCVVVVVGDSVVSCVLVVDPVSSVVSSVCCNPPSD

Radius of gyration: 13.94 Å; chains: 1; bounding box: 40×24×34 Å

Sequence (89 aa):
MSLISWSQEDLLTFFAVLVRFSVLISVMPIVGDYFVPQLIKIFLALVISMA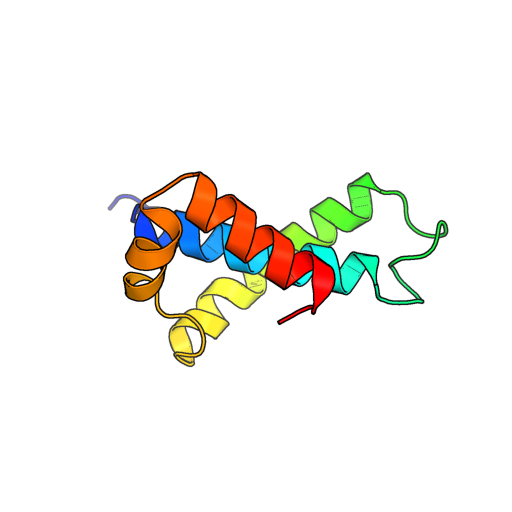LFPSLISTGYVRPGEALVWGYSGFGIISTVFLEALFGF

Secondary structure (DSSP, 8-state):
--S----HHHHHHHHHHHHHHHHHHHH-TTTSSTTS-HHHHHHHHHHHHHHHHHHHHHTTSS-HHHHHHHHTSHHHHHHHHHHHHHH--